Protein AF-A0AAE7NUB0-F1 (afdb_monomer_lite)

Structure (mmCIF, N/CA/C/O backbone):
data_AF-A0AAE7NUB0-F1
#
_entry.id   AF-A0AAE7NUB0-F1
#
loop_
_atom_site.group_PDB
_atom_site.id
_atom_site.type_symbol
_atom_site.label_atom_id
_atom_site.label_alt_id
_atom_site.label_comp_id
_atom_site.label_asym_id
_atom_site.label_entity_id
_atom_site.label_seq_id
_atom_site.pdbx_PDB_ins_code
_atom_site.Cartn_x
_atom_site.Cartn_y
_atom_site.Cartn_z
_atom_site.occupancy
_atom_site.B_iso_or_equiv
_atom_site.auth_seq_id
_atom_site.auth_comp_id
_atom_site.auth_asym_id
_atom_site.auth_atom_id
_atom_site.pdbx_PDB_model_num
ATOM 1 N N . MET A 1 1 ? 6.664 41.752 30.071 1.00 36.31 1 MET A N 1
ATOM 2 C CA . MET A 1 1 ? 6.667 40.300 30.340 1.00 36.31 1 MET A CA 1
ATOM 3 C C . MET A 1 1 ? 5.827 39.649 29.248 1.00 36.31 1 MET A C 1
ATOM 5 O O . MET A 1 1 ? 4.610 39.695 29.349 1.00 36.31 1 MET A O 1
ATOM 9 N N . SER A 1 2 ? 6.449 39.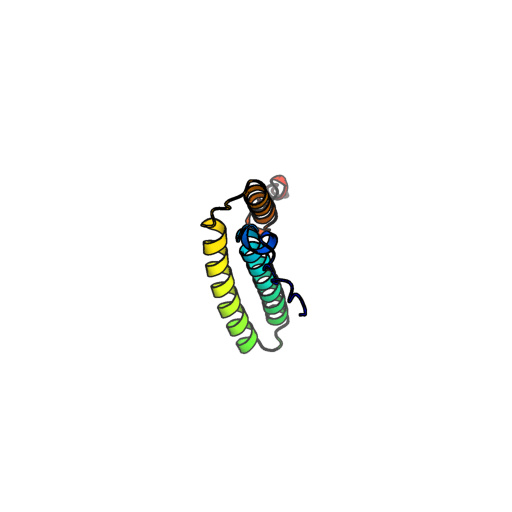190 28.156 1.00 48.69 2 SER A N 1
ATOM 10 C CA . SER A 1 2 ? 5.741 38.510 27.058 1.00 48.69 2 SER A CA 1
ATOM 11 C C . SER A 1 2 ? 5.560 37.041 27.403 1.00 48.69 2 SER A C 1
ATOM 13 O O . SER A 1 2 ? 6.547 36.337 27.608 1.00 48.69 2 SER A O 1
ATOM 15 N N . SER A 1 3 ? 4.311 36.593 27.450 1.00 48.66 3 SER A N 1
ATOM 16 C CA . SER A 1 3 ? 3.948 35.181 27.495 1.00 48.66 3 SER A CA 1
ATOM 17 C C . SER A 1 3 ? 4.397 34.519 26.193 1.00 48.66 3 SER A C 1
ATOM 19 O O . SER A 1 3 ? 3.811 34.764 25.143 1.00 48.66 3 SER A O 1
ATOM 21 N N . GLN A 1 4 ? 5.461 33.718 26.243 1.00 55.47 4 GLN A N 1
ATOM 22 C CA . GLN A 1 4 ? 5.745 32.769 25.173 1.00 55.47 4 GLN A CA 1
ATOM 23 C C . GLN A 1 4 ? 4.791 31.596 25.349 1.00 55.47 4 GLN A C 1
ATOM 25 O O . GLN A 1 4 ? 4.884 30.824 26.303 1.00 55.47 4 GLN A O 1
ATOM 30 N N . GLU A 1 5 ? 3.822 31.542 24.445 1.00 50.88 5 GLU A N 1
ATOM 31 C CA . GLU A 1 5 ? 2.921 30.423 24.246 1.00 50.88 5 GLU A CA 1
ATOM 32 C C . GLU A 1 5 ? 3.749 29.141 24.136 1.00 50.88 5 GLU A C 1
ATOM 34 O O . GLU A 1 5 ? 4.636 29.011 23.291 1.00 50.88 5 GLU A O 1
ATOM 39 N N . ILE A 1 6 ? 3.485 28.201 25.041 1.00 51.09 6 ILE A N 1
ATOM 40 C CA . ILE A 1 6 ? 4.039 26.856 24.976 1.00 51.09 6 ILE A CA 1
ATOM 41 C C . ILE A 1 6 ? 3.474 26.247 23.695 1.00 51.09 6 ILE A C 1
ATOM 43 O O . ILE A 1 6 ? 2.292 25.904 23.637 1.00 51.09 6 ILE A O 1
ATOM 47 N N . TYR A 1 7 ? 4.317 26.152 22.666 1.00 47.78 7 TYR A N 1
ATOM 48 C CA . TYR A 1 7 ? 4.037 25.406 21.448 1.00 47.78 7 TYR A CA 1
ATOM 49 C C . TYR A 1 7 ? 3.840 23.950 21.864 1.00 47.78 7 TYR A C 1
ATOM 51 O O . TYR A 1 7 ? 4.794 23.199 22.049 1.00 47.78 7 TYR A O 1
ATOM 59 N N . THR A 1 8 ? 2.594 23.576 22.134 1.00 50.12 8 THR A N 1
ATOM 60 C CA . THR A 1 8 ? 2.228 22.195 22.408 1.00 50.12 8 THR A CA 1
ATOM 61 C C . THR A 1 8 ? 2.290 21.486 21.060 1.00 50.12 8 THR A C 1
ATOM 63 O O . THR A 1 8 ? 1.491 21.816 20.180 1.00 50.12 8 THR A O 1
ATOM 66 N N . PRO A 1 9 ? 3.240 20.558 20.828 1.00 49.84 9 PRO A N 1
ATOM 67 C CA . PRO A 1 9 ? 3.163 19.717 19.647 1.00 49.84 9 PRO A CA 1
ATOM 68 C C . PRO A 1 9 ? 1.809 19.011 19.705 1.00 49.84 9 PRO A C 1
ATOM 70 O O . PRO A 1 9 ? 1.484 18.344 20.687 1.00 49.84 9 PRO A O 1
ATOM 73 N N . SER A 1 10 ? 0.984 19.269 18.692 1.00 44.88 10 SER A N 1
ATOM 74 C CA . SER A 1 10 ? -0.385 18.779 18.608 1.00 44.88 10 SER A CA 1
ATOM 75 C C . SER A 1 10 ? -0.414 17.271 18.853 1.00 44.88 10 SER A C 1
ATOM 77 O O . SER A 1 10 ? 0.098 16.487 18.052 1.00 44.88 10 SER A O 1
ATOM 79 N N . VAL A 1 11 ? -1.043 16.869 19.959 1.00 48.22 11 VAL A N 1
ATOM 80 C CA . VAL A 1 11 ? -1.294 15.469 20.341 1.00 48.22 11 VAL A CA 1
ATOM 81 C C . VAL A 1 11 ? -1.995 14.696 19.209 1.00 48.22 11 VAL A C 1
ATOM 83 O O . VAL A 1 11 ? -1.839 13.484 19.103 1.00 48.22 11 VAL A O 1
ATOM 86 N N . ALA A 1 12 ? -2.667 15.394 18.284 1.00 48.44 12 ALA A N 1
ATOM 87 C CA . ALA A 1 12 ? -3.325 14.806 17.119 1.00 48.44 12 ALA A CA 1
ATOM 88 C C . ALA A 1 12 ? -2.373 14.104 16.126 1.00 48.44 12 ALA A C 1
ATOM 90 O O . ALA A 1 12 ? -2.822 13.243 15.374 1.00 48.44 12 ALA A O 1
ATOM 91 N N . ALA A 1 13 ? -1.078 14.446 16.097 1.00 51.72 13 ALA A N 1
ATOM 92 C CA . ALA A 1 13 ? -0.109 13.762 15.234 1.00 51.72 13 ALA A CA 1
ATOM 93 C C . ALA A 1 13 ? 0.421 12.455 15.852 1.00 51.72 13 ALA A C 1
ATOM 95 O O . ALA A 1 13 ? 0.787 11.541 15.117 1.00 51.72 13 ALA A O 1
ATOM 96 N N . ALA A 1 14 ? 0.438 12.354 17.185 1.00 52.47 14 ALA A N 1
ATOM 97 C CA . ALA A 1 14 ? 0.920 11.175 17.907 1.00 52.47 14 ALA A CA 1
ATOM 98 C C . ALA A 1 14 ? -0.120 10.041 17.982 1.00 52.47 14 ALA A C 1
ATOM 100 O O . ALA A 1 14 ? 0.249 8.900 18.240 1.00 52.47 14 ALA A O 1
ATOM 101 N N . ASP A 1 15 ? -1.397 10.348 17.731 1.00 58.12 15 ASP A N 1
ATOM 102 C CA . ASP A 1 15 ? -2.521 9.403 17.826 1.00 58.12 15 ASP A CA 1
ATOM 103 C C . ASP A 1 15 ? -2.944 8.820 16.463 1.00 58.12 15 ASP A C 1
ATOM 105 O O . ASP A 1 15 ? -3.925 8.083 16.339 1.00 58.12 15 ASP A O 1
ATOM 109 N N . ARG A 1 16 ? -2.218 9.167 15.390 1.00 70.81 16 ARG A N 1
ATOM 110 C CA . ARG A 1 16 ? -2.509 8.653 14.052 1.00 70.81 16 ARG A CA 1
ATOM 111 C C . ARG A 1 16 ? -1.848 7.291 13.882 1.00 70.81 16 ARG A C 1
ATOM 113 O O . ARG A 1 16 ? -0.629 7.167 13.931 1.00 70.81 16 ARG A O 1
ATOM 120 N N . ASP A 1 17 ? -2.678 6.279 13.665 1.00 82.88 17 ASP A N 1
ATOM 121 C CA . ASP A 1 17 ? -2.257 4.895 13.460 1.00 82.88 17 ASP A CA 1
ATOM 122 C C . ASP A 1 17 ? -1.153 4.791 12.387 1.00 82.88 17 ASP A C 1
ATOM 124 O O . ASP A 1 17 ? -1.314 5.277 11.263 1.00 82.88 17 ASP A O 1
ATOM 128 N N . LEU A 1 18 ? -0.025 4.152 12.720 1.00 88.19 18 LEU A N 1
ATOM 129 C CA . LEU A 1 18 ? 1.129 4.033 11.816 1.00 88.19 18 LEU A CA 1
ATOM 130 C C . LEU A 1 18 ? 0.785 3.294 10.518 1.00 88.19 18 LEU A C 1
ATOM 132 O O . LEU A 1 18 ? 1.491 3.445 9.520 1.00 88.19 18 LEU A O 1
ATOM 136 N N . ILE A 1 19 ? -0.321 2.547 10.497 1.00 90.50 19 ILE A N 1
ATOM 137 C CA . ILE A 1 19 ? -0.779 1.844 9.304 1.00 90.50 19 ILE A CA 1
ATOM 138 C C . ILE A 1 19 ? -1.017 2.761 8.105 1.00 90.50 19 ILE A C 1
ATOM 140 O O . ILE A 1 19 ? -0.780 2.346 6.976 1.00 90.50 19 ILE A O 1
ATOM 144 N N . PHE A 1 20 ? -1.413 4.019 8.321 1.00 89.06 20 PHE A N 1
ATOM 145 C CA . PHE A 1 20 ? -1.577 4.969 7.220 1.00 89.06 20 PHE A CA 1
ATOM 146 C C . PHE A 1 20 ? -0.244 5.256 6.522 1.00 89.06 20 PHE A C 1
ATOM 148 O O . PHE A 1 20 ? -0.200 5.319 5.299 1.00 89.06 20 PHE A O 1
ATOM 155 N N . VAL A 1 21 ? 0.850 5.360 7.281 1.00 89.25 21 VAL A N 1
ATOM 156 C CA . VAL A 1 21 ? 2.195 5.559 6.721 1.00 89.25 21 VAL A CA 1
ATOM 157 C C . VAL A 1 21 ? 2.652 4.310 5.969 1.00 89.25 21 VAL A C 1
ATOM 159 O O . VAL A 1 21 ? 3.217 4.413 4.884 1.00 89.25 21 VAL A O 1
ATOM 162 N N . VAL A 1 22 ? 2.374 3.125 6.519 1.00 88.44 22 VAL A N 1
ATOM 163 C CA . VAL A 1 22 ? 2.721 1.842 5.888 1.00 88.44 22 VAL A CA 1
ATOM 164 C C . VAL A 1 22 ? 1.968 1.647 4.566 1.00 88.44 22 VAL A C 1
ATOM 166 O O . VAL A 1 22 ? 2.578 1.235 3.581 1.00 88.44 22 VAL A O 1
ATOM 169 N N . ILE A 1 23 ? 0.672 1.978 4.525 1.00 89.12 23 ILE A N 1
ATOM 170 C CA . ILE A 1 23 ? -0.157 1.913 3.312 1.00 89.12 23 ILE A CA 1
ATOM 171 C C . ILE A 1 23 ? 0.373 2.862 2.235 1.00 89.12 23 ILE A C 1
ATOM 173 O O . ILE A 1 23 ? 0.588 2.432 1.104 1.00 89.12 23 ILE A O 1
ATOM 177 N N . GLU A 1 24 ? 0.610 4.131 2.571 1.00 90.31 24 GLU A N 1
ATOM 178 C CA . GLU A 1 24 ? 1.099 5.109 1.590 1.00 90.31 24 GLU A CA 1
ATOM 179 C C . GLU A 1 24 ? 2.473 4.714 1.047 1.00 90.31 24 GLU A C 1
ATOM 181 O O . GLU A 1 24 ? 2.692 4.729 -0.162 1.00 90.31 24 GLU A O 1
ATOM 186 N N . ARG A 1 25 ? 3.366 4.222 1.910 1.00 86.69 25 ARG A N 1
ATOM 187 C CA . ARG A 1 25 ? 4.673 3.740 1.468 1.00 86.69 25 ARG A CA 1
ATOM 188 C C . ARG A 1 25 ? 4.573 2.544 0.520 1.00 86.69 25 ARG A C 1
ATOM 190 O O . ARG A 1 25 ? 5.310 2.485 -0.462 1.00 86.69 25 ARG A O 1
ATOM 197 N N . HIS A 1 26 ? 3.668 1.601 0.785 1.00 88.62 26 HIS A N 1
ATOM 198 C CA . HIS A 1 26 ? 3.430 0.490 -0.135 1.00 88.62 26 HIS A CA 1
ATOM 199 C C . HIS A 1 26 ? 2.881 0.985 -1.479 1.00 88.62 26 HIS A C 1
ATOM 201 O O . HIS A 1 26 ? 3.318 0.498 -2.522 1.00 88.62 26 HIS A O 1
ATOM 207 N N . ARG A 1 27 ? 1.955 1.953 -1.481 1.00 86.19 27 ARG A N 1
ATOM 208 C CA . ARG A 1 27 ? 1.406 2.548 -2.714 1.00 86.19 27 ARG A CA 1
ATOM 209 C C . ARG A 1 27 ? 2.483 3.196 -3.569 1.00 86.19 27 ARG A C 1
ATOM 211 O O . ARG A 1 27 ? 2.544 2.924 -4.762 1.00 86.19 27 ARG A O 1
ATOM 218 N N . GLU A 1 28 ? 3.333 4.015 -2.959 1.00 86.88 28 GLU A N 1
ATOM 219 C CA . GLU A 1 28 ? 4.447 4.677 -3.645 1.00 86.88 28 GLU A CA 1
ATOM 220 C C . GLU A 1 28 ? 5.390 3.657 -4.295 1.00 86.88 28 GLU A C 1
ATOM 222 O O . GLU A 1 28 ? 5.736 3.789 -5.467 1.00 86.88 28 GLU A O 1
ATOM 227 N N . LEU A 1 29 ? 5.761 2.604 -3.558 1.00 82.88 29 LEU A N 1
ATOM 228 C CA . LEU A 1 29 ? 6.618 1.537 -4.082 1.00 82.88 29 LEU A CA 1
ATOM 229 C C . LEU A 1 29 ? 5.951 0.757 -5.218 1.00 82.88 29 LEU A C 1
ATOM 231 O O . LEU A 1 29 ? 6.620 0.431 -6.194 1.00 82.88 29 LEU A O 1
ATOM 235 N N . SER A 1 30 ? 4.643 0.507 -5.116 1.00 81.50 30 SER A N 1
ATOM 236 C CA . SER A 1 30 ? 3.876 -0.168 -6.173 1.00 81.50 30 SER A CA 1
ATOM 237 C C . SER A 1 30 ? 3.858 0.669 -7.453 1.00 81.50 30 SER A C 1
ATOM 239 O O . SER A 1 30 ? 4.165 0.162 -8.525 1.00 81.50 30 SER A O 1
ATOM 241 N N . ALA A 1 31 ? 3.610 1.977 -7.340 1.00 84.62 31 ALA A N 1
ATOM 242 C CA . ALA A 1 31 ? 3.616 2.882 -8.487 1.00 84.62 31 ALA A CA 1
ATOM 243 C C . ALA A 1 31 ? 5.002 2.993 -9.148 1.00 84.62 31 ALA A C 1
ATOM 245 O O . ALA A 1 31 ? 5.104 3.033 -10.374 1.00 84.62 31 ALA A O 1
ATOM 246 N N . HIS A 1 32 ? 6.079 3.026 -8.354 1.00 80.31 32 HIS A N 1
ATOM 247 C CA . HIS A 1 32 ? 7.441 3.004 -8.892 1.00 80.31 32 HIS A CA 1
ATOM 248 C C . HIS A 1 32 ? 7.769 1.684 -9.594 1.00 80.31 32 HIS A C 1
ATOM 250 O O . HIS A 1 32 ? 8.420 1.710 -10.638 1.00 80.31 32 HIS A O 1
ATOM 256 N N . TYR A 1 33 ? 7.302 0.551 -9.060 1.00 77.94 33 TYR A N 1
ATOM 257 C CA . TYR A 1 33 ? 7.465 -0.748 -9.706 1.00 77.94 33 TYR A CA 1
ATOM 258 C C . TYR A 1 33 ? 6.752 -0.790 -11.060 1.00 77.94 33 TYR A C 1
ATOM 260 O O . TYR A 1 33 ? 7.382 -1.122 -12.060 1.00 77.94 33 TYR A O 1
ATOM 268 N N . ASP A 1 34 ? 5.484 -0.378 -11.118 1.00 78.44 34 ASP A N 1
ATOM 269 C CA . ASP A 1 34 ? 4.698 -0.368 -12.358 1.00 78.44 34 ASP A CA 1
ATOM 270 C C . ASP A 1 34 ? 5.331 0.530 -13.433 1.00 78.44 34 ASP A C 1
ATOM 272 O O . ASP A 1 34 ? 5.378 0.175 -14.616 1.00 78.44 34 ASP A O 1
ATOM 276 N N . ALA A 1 35 ? 5.872 1.684 -13.025 1.00 78.19 35 ALA A N 1
ATOM 277 C CA . ALA A 1 35 ? 6.598 2.582 -13.917 1.00 78.19 35 ALA A CA 1
ATOM 278 C C . ALA A 1 35 ? 7.900 1.947 -14.438 1.00 78.19 35 ALA A C 1
ATOM 280 O O . ALA A 1 35 ? 8.169 2.001 -15.639 1.00 78.19 35 ALA A O 1
ATOM 281 N N . ALA A 1 36 ? 8.689 1.313 -13.565 1.00 73.19 36 ALA A N 1
ATOM 282 C CA . ALA A 1 36 ? 9.924 0.629 -13.951 1.00 73.19 36 ALA A CA 1
ATOM 283 C C . ALA A 1 36 ? 9.659 -0.576 -14.873 1.00 73.19 36 ALA A C 1
ATOM 285 O O . ALA A 1 36 ? 10.331 -0.734 -15.893 1.00 73.19 36 ALA A O 1
ATOM 286 N N . ALA A 1 37 ? 8.634 -1.377 -14.571 1.00 70.50 37 ALA A N 1
ATOM 287 C CA . ALA A 1 37 ? 8.216 -2.514 -15.384 1.00 70.50 37 ALA A CA 1
ATOM 288 C C . ALA A 1 37 ? 7.744 -2.076 -16.782 1.00 70.50 37 ALA A C 1
ATOM 290 O O . ALA A 1 37 ? 8.084 -2.717 -17.776 1.00 70.50 37 ALA A O 1
ATOM 291 N N . SER A 1 38 ? 7.028 -0.949 -16.874 1.00 72.31 38 SER A N 1
ATOM 292 C CA . SER A 1 38 ? 6.605 -0.375 -18.159 1.00 72.31 38 SER A CA 1
ATOM 293 C C . SER A 1 38 ? 7.800 0.064 -19.015 1.00 72.31 38 SER A C 1
ATOM 295 O O . SER A 1 38 ? 7.843 -0.225 -20.206 1.00 72.31 38 SER A O 1
ATOM 297 N N . LEU A 1 39 ? 8.814 0.694 -18.409 1.00 66.19 39 LEU A N 1
ATOM 298 C CA . LEU A 1 39 ? 10.042 1.100 -19.111 1.00 66.19 39 LEU A CA 1
ATOM 299 C C . LEU A 1 39 ? 10.889 -0.098 -19.570 1.00 66.19 39 LEU A C 1
ATOM 301 O O . LEU A 1 39 ? 11.523 -0.040 -20.624 1.00 66.19 39 LEU A O 1
ATOM 305 N N . SER A 1 40 ? 10.889 -1.189 -18.797 1.00 59.88 40 SER A N 1
ATOM 306 C CA . SER A 1 40 ? 11.539 -2.450 -19.174 1.00 59.88 40 SER A CA 1
ATOM 307 C C . SER A 1 40 ? 10.872 -3.094 -20.399 1.00 59.88 40 SER A C 1
ATOM 309 O O . SER A 1 40 ? 11.558 -3.566 -21.309 1.00 59.88 40 SER A O 1
ATOM 311 N N . ALA A 1 41 ? 9.536 -3.039 -20.479 1.00 60.91 41 ALA A N 1
ATOM 312 C CA . ALA A 1 41 ? 8.766 -3.587 -21.597 1.00 60.91 41 ALA A CA 1
ATOM 313 C C . ALA A 1 41 ? 9.036 -2.877 -22.942 1.00 60.91 41 ALA A C 1
ATOM 315 O O . ALA A 1 41 ? 8.979 -3.523 -23.989 1.00 60.91 41 ALA A O 1
ATOM 316 N N . ASP A 1 42 ? 9.396 -1.590 -22.915 1.00 62.06 42 ASP A N 1
ATOM 317 C CA . ASP A 1 42 ? 9.701 -0.783 -24.109 1.00 62.06 42 ASP A CA 1
ATOM 318 C C . ASP A 1 42 ? 11.133 -0.986 -24.653 1.00 62.06 42 ASP A C 1
ATOM 320 O O . ASP A 1 42 ? 11.509 -0.415 -25.680 1.00 62.06 42 ASP A O 1
ATOM 324 N N . GLY A 1 43 ? 11.957 -1.819 -24.005 1.00 56.75 43 GLY A N 1
ATOM 325 C CA . GLY A 1 43 ? 13.239 -2.288 -24.546 1.00 56.75 43 GLY A CA 1
ATOM 326 C C . GLY A 1 43 ? 14.386 -1.267 -24.575 1.00 56.75 43 GLY A C 1
ATOM 327 O O . GLY A 1 43 ? 15.472 -1.598 -25.054 1.00 56.75 43 GLY A O 1
ATOM 328 N N . ALA A 1 44 ? 14.186 -0.046 -24.068 1.00 53.88 44 ALA A N 1
ATOM 329 C CA . ALA A 1 44 ? 15.115 1.070 -24.275 1.00 53.88 44 ALA A CA 1
ATOM 330 C C . ALA A 1 44 ? 16.391 1.037 -23.409 1.00 53.88 44 ALA A C 1
ATOM 332 O O . ALA A 1 44 ? 17.368 1.685 -23.767 1.00 53.88 44 ALA A O 1
ATOM 333 N N . GLU A 1 45 ? 16.443 0.273 -22.316 1.00 57.34 45 GLU A N 1
ATOM 334 C CA . GLU A 1 45 ? 17.656 0.150 -21.488 1.00 57.34 45 GLU A CA 1
ATOM 335 C C . GLU A 1 45 ? 17.558 -1.079 -20.569 1.00 57.34 45 GLU A C 1
ATOM 337 O O . GLU A 1 45 ? 17.602 -0.996 -19.344 1.00 57.34 45 GLU A O 1
ATOM 342 N N . PHE A 1 46 ? 17.371 -2.250 -21.187 1.00 58.94 46 PHE A N 1
ATOM 343 C CA . PHE A 1 46 ? 16.977 -3.499 -20.519 1.00 58.94 46 PHE A CA 1
ATOM 344 C C . PHE A 1 46 ? 17.809 -3.833 -19.270 1.00 58.94 46 PHE A C 1
ATOM 346 O O . PHE A 1 46 ? 17.254 -4.247 -18.266 1.00 58.94 46 PHE A O 1
ATOM 353 N N . ALA A 1 47 ? 19.126 -3.602 -19.292 1.00 59.91 47 ALA A N 1
ATOM 354 C CA . ALA A 1 47 ? 19.997 -3.914 -18.156 1.00 59.91 47 ALA A CA 1
ATOM 355 C C . ALA A 1 47 ? 19.795 -2.977 -16.947 1.00 59.91 47 ALA A C 1
ATOM 357 O O . ALA A 1 47 ? 19.778 -3.444 -15.812 1.00 59.91 47 ALA A O 1
ATOM 358 N N . ALA A 1 48 ? 19.615 -1.672 -17.175 1.00 61.09 48 ALA A N 1
ATOM 359 C CA . ALA A 1 48 ? 19.362 -0.711 -16.099 1.00 61.09 48 ALA A CA 1
ATOM 360 C C . ALA A 1 48 ? 17.915 -0.815 -15.591 1.00 61.09 48 ALA A C 1
ATOM 362 O O . ALA A 1 48 ? 17.662 -0.724 -14.390 1.00 61.09 48 ALA A O 1
ATOM 363 N N . ALA A 1 49 ? 16.967 -1.066 -16.498 1.00 59.16 49 ALA A N 1
ATOM 364 C CA . ALA A 1 49 ? 15.569 -1.284 -16.154 1.00 59.16 49 ALA A CA 1
ATOM 365 C C . ALA A 1 49 ? 15.366 -2.581 -15.351 1.00 59.16 49 ALA A C 1
ATOM 367 O O . ALA A 1 49 ? 14.584 -2.582 -14.403 1.00 59.16 49 ALA A O 1
ATOM 368 N N . ASP A 1 50 ? 16.089 -3.659 -15.668 1.00 64.19 50 ASP A N 1
ATOM 369 C CA . ASP A 1 50 ? 16.021 -4.933 -14.938 1.00 64.19 50 ASP A CA 1
ATOM 370 C C . ASP A 1 50 ? 16.606 -4.814 -13.519 1.00 64.19 50 ASP A C 1
ATOM 372 O O . ASP A 1 50 ? 15.997 -5.276 -12.553 1.00 64.19 50 ASP A O 1
ATOM 376 N N . GLU A 1 51 ? 17.718 -4.089 -13.346 1.00 69.31 51 GLU A N 1
ATOM 377 C CA . GLU A 1 51 ? 18.298 -3.827 -12.020 1.00 69.31 51 GLU A CA 1
ATOM 378 C C . GLU A 1 51 ? 17.364 -2.978 -11.135 1.00 69.31 51 GLU A C 1
ATOM 380 O O . GLU A 1 51 ? 17.118 -3.320 -9.973 1.00 69.31 51 GLU A O 1
ATOM 385 N N . VAL A 1 52 ? 16.771 -1.913 -11.693 1.00 67.00 52 VAL A N 1
ATOM 386 C CA . VAL A 1 52 ? 15.785 -1.071 -10.990 1.00 67.00 52 VAL A CA 1
ATOM 387 C C . VAL A 1 52 ? 14.516 -1.860 -10.662 1.00 67.00 52 VAL A C 1
ATOM 389 O O . VAL A 1 52 ? 13.980 -1.736 -9.557 1.00 67.00 52 VAL A O 1
ATOM 392 N N . THR A 1 53 ? 14.050 -2.713 -11.575 1.00 65.06 53 THR A N 1
ATOM 393 C CA . THR A 1 53 ? 12.874 -3.568 -11.356 1.00 65.06 53 THR A CA 1
ATOM 394 C C . THR A 1 53 ? 13.141 -4.596 -10.255 1.00 65.06 53 THR A C 1
ATOM 396 O O . THR A 1 53 ? 12.303 -4.776 -9.372 1.00 65.06 53 THR A O 1
ATOM 399 N N . GLY A 1 54 ? 14.326 -5.215 -10.233 1.00 68.56 54 GLY A N 1
ATOM 400 C CA . GLY A 1 54 ? 14.735 -6.165 -9.198 1.00 68.56 54 GLY A CA 1
ATOM 401 C C . GLY A 1 54 ? 14.820 -5.538 -7.803 1.00 68.56 54 GLY A C 1
ATOM 402 O O . GLY A 1 54 ? 14.263 -6.080 -6.845 1.00 68.56 54 GLY A O 1
ATOM 403 N N . GLN A 1 55 ? 15.451 -4.366 -7.682 1.00 71.69 55 GLN A N 1
ATOM 404 C CA . GLN A 1 55 ? 15.532 -3.641 -6.407 1.00 71.69 55 GLN A CA 1
ATOM 405 C C . GLN A 1 55 ? 14.158 -3.168 -5.921 1.00 71.69 55 GLN A C 1
ATOM 407 O O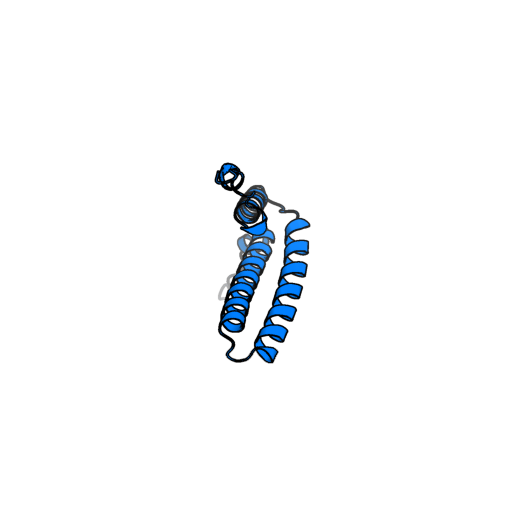 . GLN A 1 55 ? 13.845 -3.276 -4.733 1.00 71.69 55 GLN A O 1
ATOM 412 N N . THR A 1 56 ? 13.317 -2.684 -6.838 1.00 69.19 56 THR A N 1
ATOM 413 C CA . THR A 1 56 ? 11.972 -2.210 -6.494 1.00 69.19 56 THR A CA 1
ATOM 414 C C . THR A 1 56 ? 11.066 -3.374 -6.087 1.00 69.19 56 THR A C 1
ATOM 416 O O . THR A 1 56 ? 10.322 -3.244 -5.119 1.00 69.19 56 THR A O 1
ATOM 419 N N . ASN A 1 57 ? 11.182 -4.538 -6.735 1.00 73.19 57 ASN A N 1
ATOM 420 C CA . ASN A 1 57 ? 10.443 -5.747 -6.361 1.00 73.19 57 ASN A CA 1
ATOM 421 C C . ASN A 1 57 ? 10.837 -6.263 -4.965 1.00 73.19 57 ASN A C 1
ATOM 423 O O . ASN A 1 57 ? 9.978 -6.612 -4.152 1.00 73.19 57 ASN A O 1
ATOM 427 N N . LEU A 1 58 ? 12.135 -6.261 -4.644 1.00 79.06 58 LEU A N 1
ATOM 428 C CA . LEU A 1 58 ? 12.600 -6.626 -3.305 1.00 79.06 58 LEU A CA 1
ATOM 429 C C . LEU A 1 58 ? 12.018 -5.679 -2.245 1.00 79.06 58 LEU A C 1
ATOM 431 O O . LEU A 1 58 ? 11.433 -6.141 -1.265 1.00 79.06 58 LEU A O 1
ATOM 435 N N . ALA A 1 59 ? 12.101 -4.365 -2.478 1.00 74.38 59 ALA A N 1
ATOM 436 C CA . ALA A 1 59 ? 11.538 -3.362 -1.577 1.00 74.38 59 ALA A CA 1
ATOM 437 C C . ALA A 1 59 ? 10.014 -3.506 -1.420 1.00 74.38 59 ALA A C 1
ATOM 439 O O . ALA A 1 59 ? 9.490 -3.338 -0.318 1.00 74.38 59 ALA A O 1
ATOM 440 N N . LEU A 1 60 ? 9.303 -3.851 -2.498 1.00 77.00 60 LEU A N 1
ATOM 441 C CA . LEU A 1 60 ? 7.865 -4.116 -2.481 1.00 77.00 60 LEU A CA 1
ATOM 442 C C . LEU A 1 60 ? 7.535 -5.362 -1.647 1.00 77.00 60 LEU A C 1
ATOM 444 O O . LEU A 1 60 ? 6.667 -5.305 -0.781 1.00 77.00 60 LEU A O 1
ATOM 448 N N . THR A 1 61 ? 8.280 -6.454 -1.831 1.00 77.25 61 THR A N 1
ATOM 449 C CA . THR A 1 61 ? 8.117 -7.710 -1.076 1.00 77.25 61 THR A CA 1
ATOM 450 C C . THR A 1 61 ? 8.381 -7.512 0.420 1.00 77.25 61 THR A C 1
ATOM 452 O O . THR A 1 61 ? 7.650 -8.018 1.280 1.00 77.25 61 THR A O 1
ATOM 455 N N . GLU A 1 62 ? 9.421 -6.754 0.767 1.00 80.75 62 GLU A N 1
ATOM 456 C CA . GLU A 1 62 ? 9.721 -6.395 2.153 1.00 80.75 62 GLU A CA 1
ATOM 457 C C . GLU A 1 62 ? 8.599 -5.541 2.757 1.00 80.75 62 GLU A C 1
ATOM 459 O O . GLU A 1 62 ? 8.132 -5.822 3.866 1.00 80.75 62 GLU A O 1
ATOM 464 N N . HIS A 1 63 ? 8.093 -4.551 2.017 1.00 79.00 63 HIS A N 1
ATOM 465 C CA . HIS A 1 63 ? 7.001 -3.707 2.499 1.00 79.00 63 HIS A CA 1
ATOM 466 C C . HIS A 1 63 ? 5.650 -4.424 2.577 1.00 79.00 63 HIS A C 1
ATOM 468 O O . HIS A 1 63 ? 4.883 -4.151 3.503 1.00 79.00 63 HIS A O 1
ATOM 474 N N . ALA A 1 64 ? 5.368 -5.374 1.687 1.00 77.81 64 ALA A N 1
ATOM 475 C CA . ALA A 1 64 ? 4.194 -6.238 1.773 1.00 77.81 64 ALA A CA 1
ATOM 476 C C . ALA A 1 64 ? 4.219 -7.071 3.066 1.00 77.81 64 ALA A C 1
ATOM 478 O O . ALA A 1 64 ? 3.213 -7.169 3.770 1.00 77.81 64 ALA A O 1
ATOM 479 N N . ASN A 1 65 ? 5.391 -7.583 3.465 1.00 79.88 65 ASN A N 1
ATOM 480 C CA . ASN A 1 65 ? 5.555 -8.277 4.745 1.00 79.88 65 ASN A CA 1
ATOM 481 C C . ASN A 1 65 ? 5.286 -7.370 5.956 1.00 79.88 65 ASN A C 1
ATOM 483 O O . ASN A 1 65 ? 4.670 -7.811 6.931 1.00 79.88 65 ASN A O 1
ATOM 487 N N . VAL A 1 66 ? 5.723 -6.107 5.907 1.00 81.75 66 VAL A N 1
ATOM 488 C CA . VAL A 1 66 ? 5.404 -5.112 6.946 1.00 81.75 66 VAL A CA 1
ATOM 489 C C . VAL A 1 66 ? 3.897 -4.860 7.001 1.00 81.75 66 VAL A C 1
ATOM 491 O O . VAL A 1 66 ? 3.320 -4.808 8.088 1.00 81.75 66 VAL A O 1
ATOM 494 N N . LEU A 1 67 ? 3.242 -4.761 5.845 1.00 83.81 67 LEU A N 1
ATOM 495 C CA . LEU A 1 67 ? 1.807 -4.514 5.737 1.00 83.81 67 LEU A CA 1
ATOM 496 C C . LEU A 1 67 ? 0.976 -5.679 6.303 1.00 83.81 67 LEU A C 1
ATOM 498 O O . LEU A 1 67 ? 0.086 -5.448 7.118 1.00 83.81 67 LEU A O 1
ATOM 502 N N . ILE A 1 68 ? 1.334 -6.929 5.985 1.00 81.31 68 ILE A N 1
ATOM 503 C CA . ILE A 1 68 ? 0.682 -8.148 6.509 1.00 81.31 68 ILE A CA 1
ATOM 504 C C . ILE A 1 68 ? 0.838 -8.273 8.032 1.00 81.31 68 ILE A C 1
ATOM 506 O O . ILE A 1 68 ? -0.074 -8.720 8.727 1.00 81.31 68 ILE A O 1
ATOM 510 N N . ARG A 1 69 ? 2.004 -7.900 8.572 1.00 85.12 69 ARG A N 1
ATOM 511 C CA . ARG A 1 69 ? 2.302 -8.011 10.012 1.00 85.12 69 ARG A CA 1
ATOM 512 C C . ARG A 1 69 ? 1.848 -6.803 10.824 1.00 85.12 69 ARG A C 1
ATOM 514 O O . ARG A 1 69 ? 1.966 -6.824 12.053 1.00 85.12 69 ARG A O 1
ATOM 521 N N . SER A 1 70 ? 1.360 -5.759 10.161 1.00 86.25 70 SER A N 1
ATOM 522 C CA . SER A 1 70 ? 0.898 -4.550 10.825 1.00 86.25 70 SER A CA 1
ATOM 523 C C . SER A 1 70 ? -0.295 -4.851 11.727 1.00 86.25 70 SER A C 1
ATOM 525 O O . SER A 1 70 ? -1.210 -5.588 11.367 1.00 86.25 70 SER A O 1
ATOM 527 N N . LYS A 1 71 ? -0.285 -4.258 12.921 1.00 89.44 71 LYS A N 1
ATOM 528 C CA . LYS A 1 71 ? -1.371 -4.353 13.900 1.00 89.44 71 LYS A CA 1
ATOM 529 C C . LYS A 1 71 ? -1.893 -2.946 14.167 1.00 89.44 71 LYS A C 1
ATOM 531 O O . LYS A 1 71 ? -1.331 -2.272 15.031 1.00 89.44 71 LYS A O 1
ATOM 536 N N . PRO A 1 72 ? -2.902 -2.486 13.408 1.00 89.06 72 PRO A N 1
ATOM 537 C CA . PRO A 1 72 ? -3.479 -1.168 13.618 1.00 89.06 72 PRO A CA 1
ATOM 538 C C . PRO A 1 72 ? -3.995 -1.036 15.053 1.00 89.06 72 PRO A C 1
ATOM 540 O O . PRO A 1 72 ? -4.637 -1.948 15.576 1.00 89.06 72 PRO A O 1
ATOM 543 N N . ALA A 1 73 ? -3.695 0.089 15.694 1.00 88.38 73 ALA A N 1
ATOM 544 C CA . ALA A 1 73 ? -4.122 0.384 17.061 1.00 88.38 73 ALA A CA 1
ATOM 545 C C . ALA A 1 73 ? -5.571 0.900 17.125 1.00 88.38 73 ALA A C 1
ATOM 547 O O . ALA A 1 73 ? -6.173 0.940 18.198 1.00 88.38 73 ALA A O 1
ATOM 548 N N . THR A 1 74 ? -6.137 1.294 15.980 1.00 90.06 74 THR A N 1
ATOM 549 C CA . THR A 1 74 ? -7.458 1.922 15.876 1.00 90.06 74 THR A CA 1
ATOM 550 C C . THR A 1 74 ? -8.386 1.153 14.935 1.00 90.06 74 THR A C 1
ATOM 552 O O . THR A 1 74 ? -7.946 0.590 13.934 1.00 90.06 74 THR A O 1
ATOM 555 N N . ILE A 1 75 ? -9.701 1.187 15.193 1.00 88.56 75 ILE A N 1
ATOM 556 C CA . ILE A 1 75 ? -10.713 0.614 14.278 1.00 88.56 75 ILE A CA 1
ATOM 557 C C . ILE A 1 75 ? -10.603 1.252 12.887 1.00 88.56 75 ILE A C 1
ATOM 559 O O . ILE A 1 75 ? -10.686 0.558 11.876 1.00 88.56 75 ILE A O 1
ATOM 563 N N . THR A 1 76 ? -10.360 2.563 12.824 1.00 91.06 76 THR A N 1
ATOM 564 C CA . THR A 1 76 ? -10.132 3.280 11.564 1.00 91.06 76 THR A CA 1
ATOM 565 C C . THR A 1 76 ? -8.924 2.722 10.811 1.00 91.06 76 THR A C 1
ATOM 567 O O . THR A 1 76 ? -9.004 2.519 9.602 1.00 91.06 76 THR A O 1
ATOM 570 N N . GLY A 1 77 ? -7.830 2.429 11.516 1.00 90.06 77 GLY A N 1
ATOM 571 C CA . GLY A 1 77 ? -6.640 1.806 10.947 1.00 90.06 77 GLY A CA 1
ATOM 572 C C . GLY A 1 77 ? -6.885 0.376 10.460 1.00 90.06 77 GLY A C 1
ATOM 573 O O . GLY A 1 77 ? -6.434 0.026 9.371 1.00 90.06 77 GLY A O 1
ATOM 574 N N . VAL A 1 78 ? -7.662 -0.427 11.199 1.00 90.00 78 VAL A N 1
ATOM 575 C CA . VAL A 1 78 ? -8.085 -1.771 10.759 1.00 90.00 78 VAL A CA 1
ATOM 576 C C . VAL A 1 78 ? -8.894 -1.682 9.465 1.00 90.00 78 VAL A C 1
ATOM 578 O O . VAL A 1 78 ? -8.572 -2.361 8.496 1.00 90.00 78 VAL A O 1
ATOM 581 N N . ILE A 1 79 ? -9.899 -0.801 9.411 1.00 89.81 79 ILE A N 1
ATOM 582 C CA . ILE A 1 79 ? -10.729 -0.604 8.212 1.00 89.81 79 ILE A CA 1
ATOM 583 C C . ILE A 1 79 ? -9.876 -0.140 7.025 1.0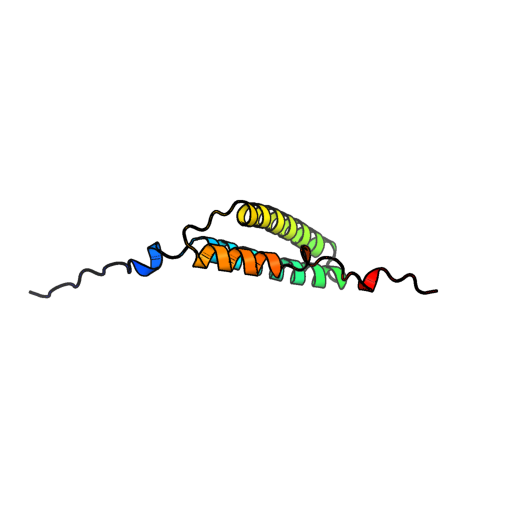0 89.81 79 ILE A C 1
ATOM 585 O O . ILE A 1 79 ? -10.079 -0.615 5.906 1.00 89.81 79 ILE A O 1
ATOM 589 N N . ALA A 1 80 ? -8.936 0.782 7.251 1.00 90.56 80 ALA A N 1
ATOM 590 C CA . ALA A 1 80 ? -8.030 1.264 6.214 1.00 90.56 80 ALA A CA 1
ATOM 591 C C . ALA A 1 80 ? -7.161 0.129 5.655 1.00 90.56 80 ALA A C 1
ATOM 593 O O . ALA A 1 80 ? -7.094 -0.027 4.438 1.00 90.56 80 ALA A O 1
ATOM 594 N N . LEU A 1 81 ? -6.574 -0.698 6.526 1.00 90.19 81 LEU A N 1
ATOM 595 C CA . LEU A 1 81 ? -5.782 -1.859 6.124 1.00 90.19 81 LEU A CA 1
ATOM 596 C C . LEU A 1 81 ? -6.608 -2.872 5.332 1.00 90.19 81 LEU A C 1
ATOM 598 O O . LEU A 1 81 ? -6.197 -3.275 4.250 1.00 90.19 81 LEU A O 1
ATOM 602 N N . THR A 1 82 ? -7.787 -3.250 5.832 1.00 87.75 82 THR A N 1
ATOM 603 C CA . THR A 1 82 ? -8.659 -4.219 5.154 1.00 87.75 82 THR A CA 1
ATOM 604 C C . THR A 1 82 ? -9.062 -3.734 3.766 1.00 87.75 82 THR A C 1
ATOM 606 O O . THR A 1 82 ? -8.963 -4.490 2.806 1.00 87.75 82 THR A O 1
ATOM 609 N N . ARG A 1 83 ? -9.482 -2.468 3.638 1.00 88.69 83 ARG A N 1
ATOM 610 C CA . ARG A 1 83 ? -9.847 -1.888 2.336 1.00 88.69 83 ARG A CA 1
ATOM 611 C C . ARG A 1 83 ? -8.662 -1.807 1.390 1.00 88.69 83 ARG A C 1
ATOM 613 O O . ARG A 1 83 ? -8.833 -2.024 0.199 1.00 88.69 83 ARG A O 1
ATOM 620 N N . TYR A 1 84 ? -7.489 -1.470 1.917 1.00 88.12 84 TYR A N 1
ATOM 621 C CA . TYR A 1 84 ? -6.284 -1.375 1.114 1.00 88.12 84 TYR A CA 1
ATOM 622 C C . TYR A 1 84 ? -5.879 -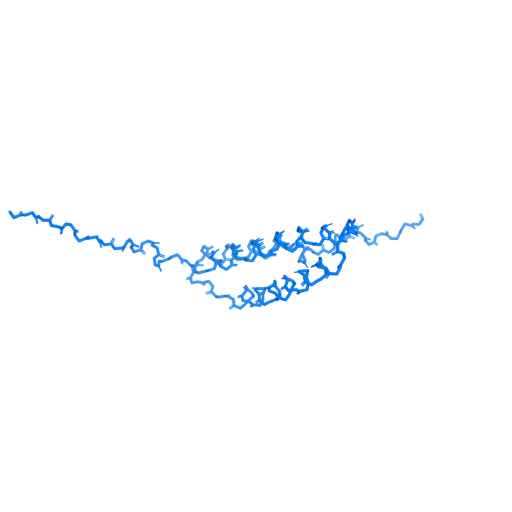2.739 0.550 1.00 88.12 84 TYR A C 1
ATOM 624 O O . TYR A 1 84 ? -5.742 -2.860 -0.660 1.00 88.12 84 TYR A O 1
ATOM 632 N N . VAL A 1 85 ? -5.780 -3.768 1.400 1.00 84.94 85 VAL A N 1
ATOM 633 C CA . VAL A 1 85 ? -5.434 -5.136 0.976 1.00 84.94 85 VAL A CA 1
ATOM 634 C C . VAL A 1 85 ? -6.465 -5.695 -0.003 1.00 84.94 85 VAL A C 1
ATOM 636 O O . VAL A 1 85 ? -6.084 -6.273 -1.010 1.00 84.94 85 VAL A O 1
ATOM 639 N N . ALA A 1 86 ? -7.761 -5.473 0.243 1.00 83.62 86 ALA A N 1
ATOM 640 C CA . ALA A 1 86 ? -8.823 -5.932 -0.653 1.00 83.62 86 ALA A CA 1
ATOM 641 C C . ALA A 1 86 ? -8.800 -5.265 -2.042 1.00 83.62 86 ALA A C 1
ATOM 643 O O . ALA A 1 86 ? -9.371 -5.810 -2.977 1.00 83.62 86 ALA A O 1
ATOM 644 N N . GLY A 1 87 ? -8.182 -4.087 -2.173 1.00 81.06 87 GLY A N 1
ATOM 645 C CA . GLY A 1 87 ? -8.019 -3.386 -3.448 1.00 81.06 87 GLY A CA 1
ATOM 646 C C . GLY A 1 87 ? -6.681 -3.652 -4.143 1.00 81.06 87 GLY A C 1
ATOM 647 O O . GLY A 1 87 ? -6.417 -3.042 -5.177 1.00 81.06 87 GLY A O 1
ATOM 648 N N . LEU A 1 88 ? -5.809 -4.495 -3.577 1.00 78.94 88 LEU A N 1
ATOM 649 C CA . LEU A 1 88 ? -4.581 -4.907 -4.251 1.00 78.94 88 LEU A CA 1
ATOM 650 C C . LEU A 1 88 ? -4.924 -5.947 -5.318 1.00 78.94 88 LEU A C 1
ATOM 652 O O . LEU A 1 88 ? -5.478 -6.999 -5.017 1.00 78.94 88 LEU A O 1
ATOM 656 N N . ARG A 1 89 ? -4.530 -5.661 -6.559 1.00 64.88 89 ARG A N 1
ATOM 657 C CA . ARG A 1 89 ? -4.787 -6.491 -7.747 1.00 64.88 89 ARG A CA 1
ATOM 658 C C . ARG A 1 89 ? -4.279 -7.934 -7.621 1.00 64.88 89 ARG A C 1
ATOM 660 O O . ARG A 1 89 ? -4.854 -8.845 -8.190 1.00 64.88 89 ARG A O 1
ATOM 667 N N . GLU A 1 90 ? -3.223 -8.150 -6.837 1.00 59.31 90 GLU A N 1
ATOM 668 C CA . GLU A 1 90 ? -2.673 -9.479 -6.514 1.00 59.31 90 GLU A CA 1
ATOM 669 C C . GLU A 1 90 ? -3.615 -10.354 -5.666 1.00 59.31 90 GLU A C 1
ATOM 671 O O . GLU A 1 90 ? -3.425 -11.565 -5.580 1.00 59.31 90 GLU A O 1
ATOM 676 N N . TRP A 1 91 ? -4.604 -9.739 -5.014 1.00 55.91 91 TRP A N 1
ATOM 677 C CA . TRP A 1 91 ? -5.602 -10.386 -4.161 1.00 55.91 91 TRP A CA 1
ATOM 678 C C . TRP A 1 91 ? -7.001 -10.351 -4.790 1.00 55.91 91 TRP A C 1
ATOM 680 O O . TRP A 1 91 ? -7.948 -10.869 -4.194 1.00 55.91 91 TRP A O 1
ATOM 690 N N . GLU A 1 92 ? -7.141 -9.769 -5.988 1.00 55.97 92 GLU A N 1
ATOM 691 C CA . GLU A 1 92 ? -8.315 -9.997 -6.823 1.00 55.97 92 GLU A CA 1
ATOM 692 C C . GLU A 1 92 ? -8.312 -11.485 -7.189 1.00 55.97 92 GLU A C 1
ATOM 694 O O . GLU A 1 92 ? -7.411 -11.980 -7.869 1.00 55.97 92 GLU A O 1
ATOM 699 N N . LEU A 1 93 ? -9.299 -12.227 -6.676 1.00 51.66 93 LEU A N 1
ATOM 700 C CA . LEU A 1 93 ? -9.568 -13.577 -7.161 1.00 51.66 93 LEU A CA 1
ATOM 701 C C . LEU A 1 93 ? -9.746 -13.486 -8.684 1.00 51.66 93 LEU A C 1
ATOM 703 O O . LEU A 1 93 ? -10.423 -12.557 -9.134 1.00 51.66 93 LEU A O 1
ATOM 707 N N . PRO A 1 94 ? -9.146 -14.397 -9.477 1.00 56.31 94 PRO A N 1
ATOM 708 C CA . PRO A 1 94 ? -9.454 -14.453 -10.897 1.00 56.31 94 PRO A CA 1
ATOM 709 C C . PRO A 1 94 ? -10.971 -14.518 -11.031 1.00 56.31 94 PRO A C 1
ATOM 711 O O . PRO A 1 94 ? -11.601 -15.328 -10.352 1.00 56.31 94 PRO A O 1
ATOM 714 N N . ASP A 1 95 ? -11.534 -13.621 -11.842 1.00 56.56 95 ASP A N 1
ATOM 715 C CA . ASP A 1 95 ? -12.971 -13.583 -12.094 1.00 56.56 95 ASP A CA 1
ATOM 716 C C . ASP A 1 95 ? -13.415 -15.009 -12.438 1.00 56.56 95 ASP A C 1
ATOM 718 O O . ASP A 1 95 ? -12.837 -15.629 -13.337 1.00 56.56 95 ASP A O 1
ATOM 722 N N . ASP A 1 96 ? -14.401 -15.552 -11.720 1.00 57.84 96 ASP A N 1
ATOM 723 C CA . ASP A 1 96 ? -14.888 -16.922 -11.952 1.00 57.84 96 ASP A CA 1
ATOM 724 C C . ASP A 1 96 ? -15.353 -17.106 -13.418 1.00 57.84 96 ASP A C 1
ATOM 726 O O . ASP A 1 96 ? -15.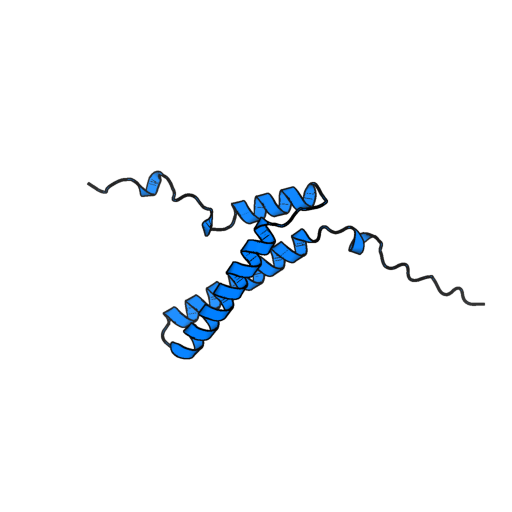355 -18.216 -13.955 1.00 57.84 96 ASP A O 1
ATOM 730 N N . ASP A 1 97 ? -15.651 -16.000 -14.111 1.00 56.84 97 ASP A N 1
ATOM 731 C CA . ASP A 1 97 ? -15.999 -15.943 -15.531 1.00 56.84 97 ASP A CA 1
ATOM 732 C C . ASP A 1 97 ? -14.811 -16.141 -16.499 1.00 56.84 97 ASP A C 1
ATOM 734 O O . ASP A 1 97 ? -15.012 -16.376 -17.693 1.00 56.84 97 ASP A O 1
ATOM 738 N N . ALA A 1 98 ? -13.561 -16.114 -16.026 1.00 55.34 98 ALA A N 1
ATOM 739 C CA . ALA A 1 98 ? -12.384 -16.458 -16.830 1.00 55.34 98 ALA A CA 1
ATOM 740 C C . ALA A 1 98 ? -12.209 -17.982 -17.016 1.00 55.34 98 ALA A C 1
ATOM 742 O O . ALA A 1 98 ? -11.354 -18.417 -17.792 1.00 55.34 98 ALA A O 1
ATOM 743 N N . TRP A 1 99 ? -13.017 -18.800 -16.329 1.00 55.16 99 TRP A N 1
ATOM 744 C CA . TRP A 1 99 ? -12.960 -20.267 -16.352 1.00 55.16 99 TRP A CA 1
ATOM 745 C C . TRP A 1 99 ? -13.909 -20.918 -17.370 1.00 55.16 99 TRP A C 1
ATOM 747 O O . TRP A 1 99 ? -14.160 -22.118 -17.291 1.00 55.16 99 TRP A O 1
ATOM 757 N N . TYR A 1 100 ? -14.455 -20.184 -18.344 1.00 55.25 100 TYR A N 1
ATOM 758 C CA . TYR A 1 100 ? -15.208 -20.827 -19.424 1.00 55.25 100 TYR A CA 1
ATOM 759 C C . TYR A 1 100 ? -14.259 -21.266 -20.551 1.00 55.25 100 TYR A C 1
ATOM 761 O O . TYR A 1 100 ? -13.713 -20.410 -21.253 1.00 55.25 100 TYR A O 1
ATOM 769 N N . PRO A 1 101 ? -14.054 -22.583 -20.773 1.00 52.34 101 PRO A N 1
ATOM 770 C CA . PRO A 1 101 ? -13.390 -23.052 -21.978 1.00 52.34 101 PRO A CA 1
ATOM 771 C C . PRO A 1 101 ? -14.226 -22.611 -23.177 1.00 52.34 101 PRO A C 1
ATOM 773 O O . PRO A 1 101 ? -15.409 -22.940 -23.284 1.00 52.34 101 PRO A O 1
ATOM 776 N N . GLN A 1 102 ? -13.614 -21.827 -24.059 1.00 53.44 102 GLN A N 1
ATOM 777 C CA . GLN A 1 102 ? -14.242 -21.443 -25.314 1.00 53.44 102 GLN A CA 1
ATOM 778 C C . GLN A 1 102 ? -14.295 -22.699 -26.186 1.00 53.44 102 GLN A C 1
ATOM 780 O O . GLN A 1 102 ? -13.256 -23.187 -26.633 1.00 53.44 102 GLN A O 1
ATOM 785 N N . PHE A 1 103 ? -15.492 -23.270 -26.305 1.00 53.22 103 PHE A N 1
ATOM 786 C CA . PHE A 1 103 ? -15.798 -24.360 -27.227 1.00 53.22 103 PHE A CA 1
ATOM 787 C C . PHE A 1 103 ? -15.982 -23.825 -28.646 1.00 53.22 103 PHE A C 1
ATOM 789 O O . PHE A 1 103 ? -16.615 -22.754 -28.792 1.00 53.22 103 PHE A O 1
#

Sequence (103 aa):
MSSQEIYTPSVAAADRDLIFVVIERHRELSAHYDAAASLSADGAEFAAADEVTGQTNLALTEHANVLIRSKPATITGVIALTRYVAGLREWELPDDDAWYPQF

Radius of gyration: 20.79 Å; chains: 1; bounding box: 36×65×58 Å

Organism: NCBI:txid858423

pLDDT: mean 71.04, std 14.99, range [36.31, 91.06]

Secondary structure (DSSP, 8-state):
----------GGGTTS-THHHHHHHHHHHHHHHHHHHHHHHTTTTHHHHHHHHHHHHHHHHHHHHHHHH---SSHHHHHHHHHHHHT-GGG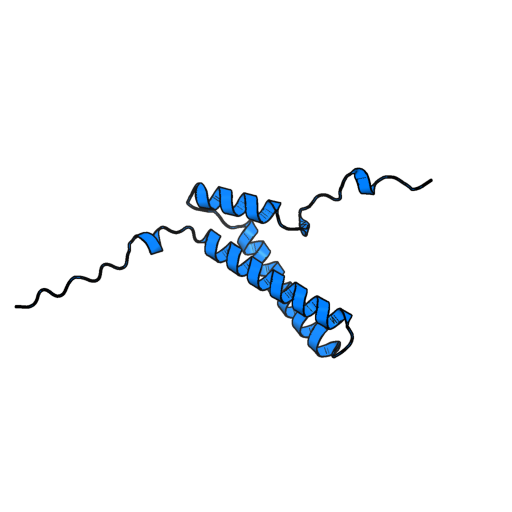SPPPGGGG----

Foldseek 3Di:
DDDDPDPDPPVVVVPDWCLVVLLVVLVVLVVQLVVLVVVCVVVPCVVVSVVSNVVSVVVNVVSVVVLVPGDTPDPVSVVVSVVSVCPPPVPPDPDPVVPDDDD